Protein AF-A0A1E7RI15-F1 (afdb_monomer)

Mean predicted aligned error: 11.95 Å

Radius of gyration: 24.62 Å; Cα contacts (8 Å, |Δi|>4): 343; chains: 1; bounding box: 43×42×89 Å

pLDDT: mean 76.49, std 14.19, range [41.34, 95.5]

Solvent-accessible surface area (backbone atoms only — not comparable to full-atom values): 9520 Å² total; per-residue (Å²): 118,75,71,57,60,52,53,54,50,50,50,51,51,50,50,52,52,50,52,52,51,48,47,57,73,49,43,47,79,47,58,42,67,45,40,41,74,18,78,30,51,32,79,92,37,48,34,41,37,36,49,43,57,46,88,79,59,88,58,89,79,38,62,55,70,42,28,31,42,38,40,36,39,49,34,63,86,64,51,71,46,81,39,78,32,28,41,31,36,72,82,82,61,51,72,45,80,40,64,93,45,61,40,80,75,50,77,50,77,49,102,72,31,36,34,44,30,37,36,32,61,81,36,86,64,80,97,60,42,35,34,44,34,32,29,40,32,36,34,79,96,50,77,78,47,80,24,60,36,63,29,63,33,44,63,39,85,45,74,48,80,43,44,66,71,58,53,63,65,69,74,108

Nearest PDB structures (foldseek):
  6yjp-assembly1_C  TM=5.158E-01  e=3.743E-02  Homo sapiens
  3pv7-assembly1_A  TM=4.082E-01  e=2.225E-02  Homo sapiens
  3pv6-assembly1_A  TM=4.015E-01  e=1.904E-02  Homo sapiens
  6yjp-assembly3_E  TM=3.845E-01  e=5.388E-02  Homo sapiens
  6yjp-assembly2_D-2  TM=3.191E-01  e=4.855E-02  Homo sapiens

Foldseek 3Di:
DVVVVVVVVVVVVVVVVVVVVVCCQQWDKAKEKFWDWWWKDFVPKIKTKTWAADPPPPPPRYRADFIKIKMKIKDQDWDKDWAQKWKAFPVPRDIDTQVVFKDFDDWDDDPRIIITMIMGDGHRDDRGWMKIKTWIFTDPPDDTDTTIMITTTHIDIDIDIDGVVVVVVVVD

Structure (mmCIF, N/CA/C/O backbone):
data_AF-A0A1E7RI15-F1
#
_entry.id   AF-A0A1E7RI15-F1
#
loop_
_atom_site.group_PDB
_atom_site.id
_atom_site.type_symbol
_atom_site.label_atom_id
_atom_site.label_alt_id
_atom_site.label_comp_id
_atom_site.label_asym_id
_atom_site.label_entity_id
_atom_site.label_seq_id
_atom_site.pdbx_PDB_ins_code
_atom_site.Cartn_x
_atom_site.Cartn_y
_atom_site.Cartn_z
_atom_site.occupancy
_atom_site.B_iso_or_equiv
_atom_site.auth_seq_id
_atom_site.auth_comp_id
_atom_site.auth_asym_id
_atom_site.auth_atom_id
_atom_site.pdbx_PDB_model_num
ATOM 1 N N . MET A 1 1 ? 22.727 -0.305 -64.474 1.00 53.31 1 MET A N 1
ATOM 2 C CA . MET A 1 1 ? 21.544 -0.080 -63.608 1.00 53.31 1 MET A CA 1
ATOM 3 C C . MET A 1 1 ? 21.632 -0.711 -62.207 1.00 53.31 1 MET A C 1
ATOM 5 O O . MET A 1 1 ? 21.208 -0.058 -61.270 1.00 53.31 1 MET A O 1
ATOM 9 N N . ARG A 1 2 ? 22.240 -1.894 -61.975 1.00 55.75 2 ARG A N 1
ATOM 10 C CA . ARG A 1 2 ? 22.325 -2.510 -60.616 1.00 55.75 2 ARG A CA 1
ATOM 11 C C . ARG A 1 2 ? 23.086 -1.713 -59.532 1.00 55.75 2 ARG A C 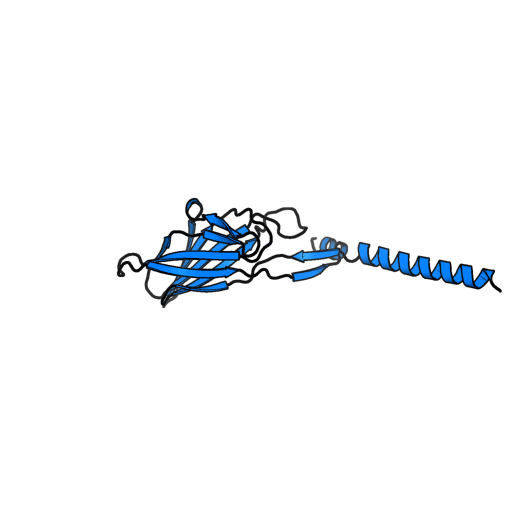1
ATOM 13 O O . ARG A 1 2 ? 22.784 -1.865 -58.355 1.00 55.75 2 ARG A O 1
ATOM 20 N N . LYS A 1 3 ? 24.073 -0.883 -59.900 1.00 56.84 3 LYS A N 1
ATOM 21 C CA . LYS A 1 3 ? 24.888 -0.115 -58.932 1.00 56.84 3 LYS A CA 1
ATOM 22 C C . LYS A 1 3 ? 24.148 1.076 -58.308 1.00 56.84 3 LYS A C 1
ATOM 24 O O . LYS A 1 3 ? 24.495 1.466 -57.199 1.00 56.84 3 LYS A O 1
ATOM 29 N N . GLU A 1 4 ? 23.148 1.636 -58.987 1.00 58.97 4 GLU A N 1
ATOM 30 C CA . GLU A 1 4 ? 22.414 2.809 -58.489 1.00 58.97 4 GLU A CA 1
ATOM 31 C C . GLU A 1 4 ? 21.342 2.418 -57.470 1.00 58.97 4 GLU A C 1
ATOM 33 O O . GLU A 1 4 ? 21.291 3.032 -56.409 1.00 58.97 4 GLU A O 1
ATOM 38 N N . SER A 1 5 ? 20.606 1.319 -57.700 1.00 62.28 5 SER A N 1
ATOM 39 C CA . SER A 1 5 ? 19.671 0.766 -56.702 1.00 62.28 5 SER A CA 1
ATOM 40 C C . SER A 1 5 ? 20.349 0.356 -55.394 1.00 62.28 5 SER A C 1
ATOM 42 O O . SER A 1 5 ? 19.738 0.435 -54.335 1.00 62.28 5 SER A O 1
ATOM 44 N N . CYS A 1 6 ? 21.609 -0.088 -55.444 1.00 68.31 6 CYS A N 1
ATOM 45 C CA . CYS A 1 6 ? 22.338 -0.479 -54.238 1.00 68.31 6 CYS A CA 1
ATOM 46 C C . CYS A 1 6 ? 22.725 0.745 -53.389 1.00 68.31 6 CYS A C 1
ATOM 48 O O . CYS A 1 6 ? 22.605 0.723 -52.168 1.00 68.31 6 CYS A O 1
ATOM 50 N N . LYS A 1 7 ? 23.123 1.850 -54.037 1.00 74.31 7 LYS A N 1
ATOM 51 C CA . LYS A 1 7 ? 23.455 3.108 -53.352 1.00 74.31 7 LYS A CA 1
ATOM 52 C C . LYS A 1 7 ? 22.224 3.771 -52.734 1.00 74.31 7 LYS A C 1
ATOM 54 O O . LYS A 1 7 ? 22.308 4.248 -51.607 1.00 74.31 7 LYS A O 1
ATOM 59 N N . THR A 1 8 ? 21.091 3.778 -53.436 1.00 76.50 8 THR A N 1
ATOM 60 C CA . THR A 1 8 ? 19.838 4.337 -52.904 1.00 76.50 8 THR A CA 1
ATOM 61 C C . THR A 1 8 ? 19.280 3.501 -51.754 1.00 76.50 8 THR A C 1
ATOM 63 O O . THR A 1 8 ? 18.844 4.071 -50.758 1.00 76.50 8 THR A O 1
ATOM 66 N N . ALA A 1 9 ? 19.370 2.170 -51.830 1.00 78.62 9 ALA A N 1
ATOM 67 C CA . ALA A 1 9 ? 18.993 1.292 -50.723 1.00 78.62 9 ALA A CA 1
ATOM 68 C C . ALA A 1 9 ? 19.873 1.516 -49.481 1.00 78.62 9 ALA A C 1
ATOM 70 O O . ALA A 1 9 ? 19.360 1.596 -48.369 1.00 78.62 9 ALA A O 1
ATOM 71 N N . LEU A 1 10 ? 21.187 1.679 -49.663 1.00 84.81 10 LEU A N 1
ATOM 72 C CA . LEU A 1 10 ? 22.116 1.920 -48.556 1.00 84.81 10 LEU A CA 1
ATOM 73 C C . LEU A 1 10 ? 21.873 3.278 -47.877 1.00 84.81 10 LEU A C 1
ATOM 75 O O . LEU A 1 10 ? 21.884 3.360 -46.652 1.00 84.81 10 LEU A O 1
ATOM 79 N N . LEU A 1 11 ? 21.589 4.323 -48.660 1.00 84.44 11 LEU A N 1
ATOM 80 C CA . LEU A 1 11 ? 21.197 5.641 -48.145 1.00 84.44 11 LEU A CA 1
ATOM 81 C C . LEU A 1 11 ? 19.877 5.593 -47.365 1.00 84.44 11 LEU A C 1
ATOM 83 O O . LEU A 1 11 ? 19.776 6.232 -46.323 1.00 84.44 11 LEU A O 1
ATOM 87 N N . ALA A 1 12 ? 18.893 4.821 -47.833 1.00 84.25 12 ALA A N 1
ATOM 88 C CA . ALA A 1 12 ? 17.619 4.654 -47.137 1.00 84.25 12 ALA A CA 1
ATOM 89 C C . ALA A 1 12 ? 17.775 3.902 -45.804 1.00 84.25 12 ALA A C 1
ATOM 91 O O . ALA A 1 12 ? 17.177 4.278 -44.802 1.00 84.25 12 ALA A O 1
ATOM 92 N N . VAL A 1 13 ? 18.614 2.864 -45.755 1.00 89.25 13 VAL A N 1
ATOM 93 C CA . VAL A 1 13 ? 18.905 2.160 -44.495 1.00 89.25 13 VAL A CA 1
ATOM 94 C C . VAL A 1 13 ? 19.653 3.076 -43.527 1.00 89.25 13 VAL A C 1
ATOM 96 O O . VAL A 1 13 ? 19.308 3.131 -42.348 1.00 89.25 13 VAL A O 1
ATOM 99 N N . ALA A 1 14 ? 20.639 3.831 -44.017 1.00 87.44 14 ALA A N 1
ATOM 100 C CA . ALA A 1 14 ? 21.389 4.777 -43.198 1.00 87.44 14 ALA A CA 1
ATOM 101 C C . ALA A 1 14 ? 20.500 5.900 -42.643 1.00 87.44 14 ALA A C 1
ATOM 103 O O . ALA A 1 14 ? 20.656 6.273 -41.483 1.00 87.44 14 ALA A O 1
ATOM 104 N N . SER A 1 15 ? 19.545 6.413 -43.427 1.00 87.38 15 SER A N 1
ATOM 105 C CA . SER A 1 15 ? 18.621 7.453 -42.964 1.00 87.38 15 SER A CA 1
ATOM 106 C C . SER A 1 15 ? 17.634 6.928 -41.923 1.00 87.38 15 SER A C 1
ATOM 108 O O . SER A 1 15 ? 17.412 7.596 -40.917 1.00 87.38 15 SER A O 1
ATOM 110 N N . VAL A 1 16 ? 17.100 5.716 -42.106 1.00 87.19 16 VAL A N 1
ATOM 111 C CA . VAL A 1 16 ? 16.240 5.063 -41.108 1.00 87.19 16 VAL A CA 1
ATOM 112 C C . VAL A 1 16 ? 17.017 4.801 -39.820 1.00 87.19 16 VAL A C 1
ATOM 114 O O . VAL A 1 16 ? 16.525 5.123 -38.743 1.00 87.19 16 VAL A O 1
ATOM 117 N N . ALA A 1 17 ? 18.246 4.287 -39.914 1.00 87.19 17 ALA A N 1
ATOM 118 C CA . ALA A 1 17 ? 19.100 4.065 -38.750 1.00 87.19 17 ALA A CA 1
ATOM 119 C C . ALA A 1 17 ? 19.423 5.379 -38.021 1.00 87.19 17 ALA A C 1
ATOM 121 O O . ALA A 1 17 ? 19.315 5.442 -36.801 1.00 87.19 17 ALA A O 1
ATOM 122 N N . ALA A 1 18 ? 19.758 6.444 -38.754 1.00 86.88 18 ALA A N 1
ATOM 123 C CA . ALA A 1 18 ? 20.017 7.758 -38.173 1.00 86.88 18 ALA A CA 1
ATOM 124 C C . ALA A 1 18 ? 18.773 8.339 -37.483 1.00 86.88 18 ALA A C 1
ATOM 126 O O . ALA A 1 18 ? 18.882 8.842 -36.368 1.00 86.88 18 ALA A O 1
ATOM 127 N N . ALA A 1 19 ? 17.594 8.227 -38.102 1.00 83.62 19 ALA A N 1
ATOM 128 C CA . ALA A 1 19 ? 16.335 8.673 -37.512 1.00 83.62 19 ALA A CA 1
ATOM 129 C C . ALA A 1 19 ? 15.979 7.883 -36.244 1.00 83.62 19 ALA A C 1
ATOM 131 O O . ALA A 1 19 ? 15.524 8.471 -35.267 1.00 83.62 19 ALA A O 1
ATOM 132 N N . LEU A 1 20 ? 16.229 6.571 -36.233 1.00 81.88 20 LEU A N 1
ATOM 133 C CA . LEU A 1 20 ? 15.973 5.712 -35.078 1.00 81.88 20 LEU A CA 1
ATOM 134 C C . LEU A 1 20 ? 16.914 6.040 -33.913 1.00 81.88 20 LEU A C 1
ATOM 136 O O . LEU A 1 20 ? 16.468 6.175 -32.778 1.00 81.88 20 LEU A O 1
ATOM 140 N N . THR A 1 21 ? 18.202 6.240 -34.197 1.00 79.62 21 THR A N 1
ATOM 141 C CA . THR A 1 21 ? 19.184 6.676 -33.196 1.00 79.62 21 THR A CA 1
ATOM 142 C C . THR A 1 21 ? 18.834 8.058 -32.654 1.00 79.62 21 THR A C 1
ATOM 144 O O . THR A 1 21 ? 18.863 8.260 -31.447 1.00 79.62 21 THR A O 1
ATOM 147 N N . LEU A 1 22 ? 18.448 9.001 -33.521 1.00 77.19 22 LEU A N 1
ATOM 148 C CA . LEU A 1 22 ? 18.010 10.330 -33.101 1.00 77.19 22 LEU A CA 1
ATOM 149 C C . LEU A 1 22 ? 16.761 10.247 -32.213 1.00 77.19 22 LEU A C 1
ATOM 151 O O . LEU A 1 22 ? 16.698 10.923 -31.195 1.00 77.19 22 LEU A O 1
ATOM 155 N N . PHE A 1 23 ? 15.797 9.391 -32.557 1.00 74.06 23 PHE A N 1
ATOM 156 C CA . PHE A 1 23 ? 14.610 9.157 -31.739 1.00 74.06 23 PHE A CA 1
ATOM 157 C C . PHE A 1 23 ? 14.981 8.639 -30.343 1.00 74.06 23 PHE A C 1
ATOM 159 O O . PHE A 1 23 ? 14.507 9.195 -29.362 1.00 74.06 23 PHE A O 1
ATOM 166 N N . ILE A 1 24 ? 15.881 7.654 -30.245 1.00 71.31 24 ILE A N 1
ATOM 167 C CA . ILE A 1 24 ? 16.372 7.119 -28.960 1.00 71.31 24 ILE A CA 1
ATOM 168 C C . ILE A 1 24 ? 17.134 8.185 -28.151 1.00 71.31 24 ILE A C 1
ATOM 170 O O . ILE A 1 24 ? 17.062 8.194 -26.929 1.00 71.31 24 ILE A O 1
ATOM 174 N N . LEU A 1 25 ? 17.871 9.082 -28.816 1.00 66.56 25 LEU A N 1
ATOM 175 C CA . LEU A 1 25 ? 18.621 10.152 -28.147 1.00 66.56 25 LEU A CA 1
ATOM 176 C C . LEU A 1 25 ? 17.735 11.325 -27.698 1.00 66.56 25 LEU A C 1
ATOM 178 O O . LEU A 1 25 ? 18.057 11.986 -26.715 1.00 66.56 25 LEU A O 1
ATOM 182 N N . ILE A 1 26 ? 16.653 11.618 -28.427 1.00 63.81 26 ILE A N 1
ATOM 183 C CA . ILE A 1 26 ? 15.725 12.718 -28.116 1.00 63.81 26 ILE A CA 1
ATOM 184 C C . ILE A 1 26 ? 14.693 12.293 -27.074 1.00 63.81 26 ILE A C 1
ATOM 186 O O . ILE A 1 26 ? 14.319 13.102 -26.225 1.00 63.81 26 ILE A O 1
ATOM 190 N N . PHE A 1 27 ? 14.216 11.055 -27.164 1.00 61.50 27 PHE A N 1
ATOM 191 C CA . PHE A 1 27 ? 13.156 10.525 -26.327 1.00 61.50 27 PHE A CA 1
ATOM 192 C C . PHE A 1 27 ? 13.718 9.449 -25.411 1.00 61.50 27 PHE A C 1
ATOM 194 O O . PHE A 1 27 ? 14.048 8.354 -25.866 1.00 61.50 27 PHE A O 1
ATOM 201 N N . ASP A 1 28 ? 13.761 9.744 -24.115 1.00 62.19 28 ASP A N 1
ATOM 202 C CA . ASP A 1 28 ? 13.977 8.711 -23.108 1.00 62.19 28 ASP A CA 1
ATOM 203 C C . ASP A 1 28 ? 12.612 8.258 -22.575 1.00 62.19 28 ASP A C 1
ATOM 205 O O . ASP A 1 28 ? 11.678 9.056 -22.406 1.00 62.19 28 ASP A O 1
ATOM 209 N N . ARG A 1 29 ? 12.461 6.950 -22.371 1.00 57.22 29 ARG A N 1
ATOM 210 C CA . ARG A 1 29 ? 11.215 6.378 -21.861 1.00 57.22 29 ARG A CA 1
ATOM 211 C C . ARG A 1 29 ? 11.335 6.262 -20.353 1.00 57.22 29 ARG A C 1
ATOM 213 O O . ARG A 1 29 ? 11.944 5.320 -19.850 1.00 57.22 29 ARG A O 1
ATOM 220 N N . TYR A 1 30 ? 10.680 7.168 -19.643 1.00 54.53 30 TYR A N 1
ATOM 221 C CA . TYR A 1 30 ? 10.556 7.077 -18.198 1.00 54.53 30 TYR A CA 1
ATOM 222 C C . TYR A 1 30 ? 9.422 6.109 -17.863 1.00 54.53 30 TYR A C 1
ATOM 224 O O . TYR A 1 30 ? 8.337 6.149 -18.452 1.00 54.53 30 TYR A O 1
ATOM 232 N N . VAL A 1 31 ? 9.693 5.180 -16.950 1.00 53.81 31 VAL A N 1
ATOM 233 C CA . VAL A 1 31 ? 8.677 4.284 -16.402 1.00 53.81 31 VAL A CA 1
ATOM 234 C C . VAL A 1 31 ? 8.601 4.548 -14.914 1.00 53.81 31 VAL A C 1
ATOM 236 O O . VAL A 1 31 ? 9.529 4.217 -14.179 1.00 53.81 31 VAL A O 1
ATOM 239 N N . ASP A 1 32 ? 7.479 5.120 -14.501 1.00 57.06 32 ASP A N 1
ATOM 240 C CA . ASP A 1 32 ? 7.168 5.337 -13.103 1.00 57.06 32 ASP A CA 1
ATOM 241 C C . ASP A 1 32 ? 6.323 4.184 -12.577 1.00 57.06 32 ASP A C 1
ATOM 243 O O . ASP A 1 32 ? 5.372 3.693 -13.205 1.00 57.06 32 ASP A O 1
ATOM 247 N N . TYR A 1 33 ? 6.700 3.756 -11.384 1.00 58.75 33 TYR A N 1
ATOM 248 C CA . TYR A 1 33 ? 6.052 2.690 -10.653 1.00 58.75 33 TYR A CA 1
ATOM 249 C C . TYR A 1 33 ? 5.584 3.250 -9.313 1.00 58.75 33 TYR A C 1
ATOM 251 O O . TYR A 1 33 ? 6.256 3.118 -8.289 1.00 58.75 33 TYR A O 1
ATOM 259 N N . ASP A 1 34 ? 4.411 3.868 -9.340 1.00 65.56 34 ASP A N 1
ATOM 260 C CA . ASP A 1 34 ? 3.655 4.167 -8.129 1.00 65.56 34 ASP A CA 1
ATOM 261 C C . ASP A 1 34 ? 2.559 3.116 -7.934 1.00 65.56 34 ASP A C 1
ATOM 263 O O . ASP A 1 34 ? 2.179 2.382 -8.854 1.00 65.56 34 ASP A O 1
ATOM 267 N N . TYR A 1 35 ? 2.044 3.021 -6.716 1.00 74.25 35 TYR A N 1
ATOM 268 C CA . TYR A 1 35 ? 0.891 2.184 -6.416 1.00 74.25 35 TYR A CA 1
ATOM 269 C C . TYR A 1 35 ? -0.366 3.031 -6.427 1.00 74.25 35 TYR A C 1
ATOM 271 O O . TYR A 1 35 ? -0.353 4.197 -6.041 1.00 74.25 35 TYR A O 1
ATOM 279 N N . ARG A 1 36 ? -1.471 2.442 -6.881 1.00 74.94 36 ARG A N 1
ATOM 280 C CA . ARG A 1 36 ? -2.772 3.082 -6.703 1.00 74.94 36 ARG A CA 1
ATOM 281 C C . ARG A 1 36 ? -3.137 3.058 -5.230 1.00 74.94 36 ARG A C 1
ATOM 283 O O . ARG A 1 36 ? -2.963 2.030 -4.572 1.00 74.94 36 ARG A O 1
ATOM 290 N N . ASP A 1 37 ? -3.711 4.158 -4.767 1.00 83.94 37 ASP A N 1
ATOM 291 C CA . ASP A 1 37 ? -4.391 4.180 -3.484 1.00 83.94 37 ASP A CA 1
ATOM 292 C C . ASP A 1 37 ? -5.477 3.104 -3.478 1.00 83.94 37 ASP 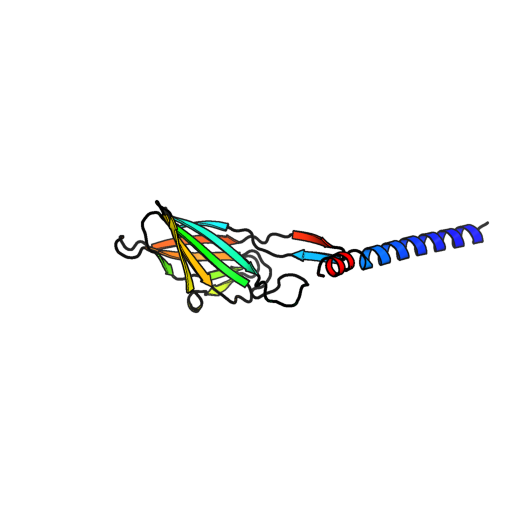A C 1
ATOM 294 O O . ASP A 1 37 ? -6.269 2.977 -4.418 1.00 83.94 37 ASP A O 1
ATOM 298 N N . ALA A 1 38 ? -5.480 2.309 -2.419 1.00 90.31 38 ALA A N 1
ATOM 299 C CA . ALA A 1 38 ? -6.406 1.218 -2.223 1.00 90.31 38 ALA A CA 1
ATOM 300 C C . ALA A 1 38 ? -7.392 1.590 -1.122 1.00 90.31 38 ALA A C 1
ATOM 302 O O . ALA A 1 38 ? -6.994 1.849 0.013 1.00 90.31 38 ALA A O 1
ATOM 303 N N . GLU A 1 39 ? -8.680 1.577 -1.449 1.00 92.88 39 GLU A N 1
ATOM 304 C CA . GLU A 1 39 ? -9.744 1.679 -0.456 1.00 92.88 39 GLU A CA 1
ATOM 305 C C . GLU A 1 39 ? -10.18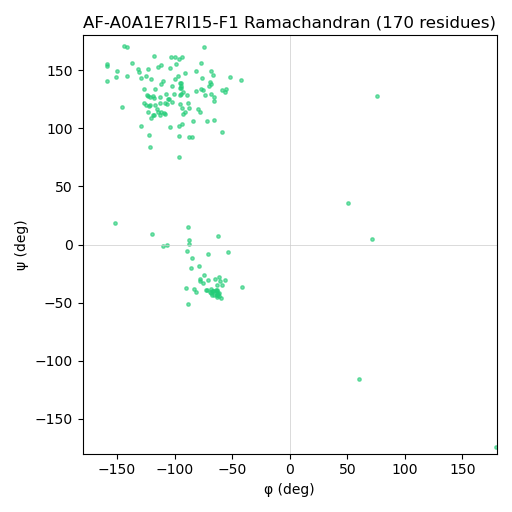7 0.281 -0.020 1.00 92.88 39 GLU A C 1
ATOM 307 O O . GLU A 1 39 ? -10.434 -0.611 -0.835 1.00 92.88 39 GLU A O 1
ATOM 312 N N . CYS A 1 40 ? -10.268 0.080 1.289 1.00 93.25 40 CYS A N 1
ATOM 313 C CA . CYS A 1 40 ? -10.588 -1.191 1.929 1.00 93.25 40 CYS A CA 1
ATOM 314 C C . CYS A 1 40 ? -11.440 -0.943 3.182 1.00 93.25 40 CYS A C 1
ATOM 316 O O . CYS A 1 40 ? -11.652 0.195 3.604 1.00 93.25 40 CYS A O 1
ATOM 318 N N . LYS A 1 41 ? -11.976 -2.015 3.771 1.00 91.50 41 LYS A N 1
ATOM 319 C CA . LYS A 1 41 ? -12.833 -1.937 4.961 1.00 91.50 41 LYS A CA 1
ATOM 320 C C . LYS A 1 41 ? -12.300 -2.812 6.087 1.00 91.50 41 LYS A C 1
ATOM 322 O O . LYS A 1 41 ? -11.807 -3.908 5.832 1.00 91.50 41 LYS A O 1
ATOM 327 N N . ALA A 1 42 ? -12.472 -2.330 7.314 1.00 90.50 42 ALA A N 1
ATOM 328 C CA . ALA A 1 42 ? -12.310 -3.079 8.557 1.00 90.50 42 ALA A CA 1
ATOM 329 C C . ALA A 1 42 ? -13.635 -3.010 9.326 1.00 90.50 42 ALA A C 1
ATOM 331 O O . ALA A 1 42 ? -13.926 -2.027 10.011 1.00 90.50 42 ALA A O 1
ATOM 332 N N . GLY A 1 43 ? -14.495 -4.015 9.154 1.00 86.56 43 GLY A N 1
ATOM 333 C CA . GLY A 1 43 ? -15.865 -3.956 9.672 1.00 86.56 43 GLY A CA 1
ATOM 334 C C . GLY A 1 43 ? -16.644 -2.775 9.075 1.00 86.56 43 GLY A C 1
ATOM 335 O O . GLY A 1 43 ? -16.874 -2.730 7.867 1.00 86.56 43 GLY A O 1
ATOM 336 N N . ALA A 1 44 ? -17.041 -1.818 9.920 1.00 83.44 44 ALA A N 1
ATOM 337 C CA . ALA A 1 44 ? -17.761 -0.604 9.516 1.00 83.44 44 ALA A CA 1
ATOM 338 C C . ALA A 1 44 ? -16.844 0.582 9.149 1.00 83.44 44 ALA A C 1
ATOM 340 O O . ALA A 1 44 ? -17.335 1.619 8.708 1.00 83.44 44 ALA A O 1
ATOM 341 N N . VAL A 1 45 ? -15.528 0.448 9.334 1.00 87.81 45 VAL A N 1
ATOM 342 C CA . VAL A 1 45 ? -14.554 1.529 9.130 1.00 87.81 45 VAL A CA 1
ATOM 343 C C . VAL A 1 45 ? -13.978 1.458 7.722 1.00 87.81 45 VAL A C 1
ATOM 345 O O . VAL A 1 45 ? -13.660 0.372 7.228 1.00 87.81 45 VAL A O 1
ATOM 348 N N . THR A 1 46 ? -13.824 2.619 7.085 1.00 90.19 46 THR A N 1
ATOM 349 C CA . THR A 1 46 ? -13.170 2.732 5.777 1.00 90.19 46 THR A CA 1
ATOM 350 C C . THR A 1 46 ? -11.702 3.095 5.964 1.00 90.19 46 THR A C 1
ATOM 352 O O . THR A 1 46 ? -11.351 3.968 6.759 1.00 90.19 46 THR A O 1
ATOM 355 N N . LEU A 1 47 ? -10.850 2.395 5.226 1.00 92.00 47 LEU A N 1
ATOM 356 C CA . LEU A 1 47 ? -9.402 2.507 5.249 1.00 92.00 47 LEU A CA 1
ATOM 357 C C . LEU A 1 47 ? -8.911 2.898 3.857 1.00 92.00 47 LEU A C 1
ATOM 359 O O . LEU A 1 47 ? -9.413 2.381 2.856 1.00 92.00 47 LEU A O 1
ATOM 363 N N . ARG A 1 48 ? -7.890 3.751 3.795 1.00 93.12 48 ARG A N 1
ATOM 364 C CA . ARG A 1 48 ? -7.165 4.064 2.561 1.00 93.12 48 ARG A CA 1
ATOM 365 C C . ARG A 1 48 ? -5.693 3.743 2.749 1.00 93.12 48 ARG A C 1
ATOM 367 O O . ARG A 1 48 ? -5.050 4.314 3.624 1.00 93.12 48 ARG A O 1
ATOM 374 N N . ALA A 1 49 ? -5.169 2.834 1.940 1.00 92.12 49 ALA A N 1
ATOM 375 C CA . ALA A 1 49 ? -3.772 2.424 1.958 1.00 92.12 49 ALA A CA 1
ATOM 376 C C . ALA A 1 49 ? -3.049 2.918 0.700 1.00 92.12 49 ALA A C 1
ATOM 378 O O . ALA A 1 49 ? -3.598 2.841 -0.396 1.00 92.12 49 ALA A O 1
ATOM 379 N N . ALA A 1 50 ? -1.806 3.366 0.842 1.00 89.25 50 ALA A N 1
ATOM 380 C CA . ALA A 1 50 ? -0.956 3.786 -0.266 1.00 89.25 50 ALA A CA 1
ATOM 381 C C . ALA A 1 50 ? 0.494 3.338 -0.045 1.00 89.25 50 ALA A C 1
ATOM 383 O O . ALA A 1 50 ? 0.988 3.338 1.084 1.00 89.25 50 ALA A O 1
ATOM 384 N N . LEU A 1 51 ? 1.189 2.988 -1.130 1.00 86.75 51 LEU A N 1
ATOM 385 C CA . LEU A 1 51 ? 2.646 2.840 -1.156 1.00 86.75 51 LEU A CA 1
ATOM 386 C C . LEU A 1 51 ? 3.215 3.996 -1.968 1.00 86.75 51 LEU A C 1
ATOM 388 O O . LEU A 1 51 ? 2.984 4.085 -3.171 1.00 86.75 51 LEU A O 1
ATOM 392 N N . VAL A 1 52 ? 3.947 4.877 -1.294 1.00 80.06 52 VAL A N 1
ATOM 393 C CA . VAL A 1 52 ? 4.479 6.109 -1.879 1.00 80.06 52 VAL A CA 1
ATOM 394 C C . VAL A 1 52 ? 5.998 5.997 -1.947 1.00 80.06 52 VAL A C 1
ATOM 396 O O . VAL A 1 52 ? 6.624 5.698 -0.931 1.00 80.06 52 VAL A O 1
ATOM 399 N N . GLY A 1 53 ? 6.600 6.215 -3.117 1.00 73.75 53 GLY A N 1
ATOM 400 C CA . GLY A 1 53 ? 8.063 6.272 -3.239 1.00 73.75 53 GLY A CA 1
ATOM 401 C C . GLY A 1 53 ? 8.651 7.488 -2.511 1.00 73.75 53 GLY A C 1
ATOM 402 O O . GLY A 1 53 ? 8.018 8.548 -2.469 1.00 73.75 53 GLY A O 1
ATOM 403 N N . ASP A 1 54 ? 9.845 7.375 -1.934 1.00 61.66 54 ASP A N 1
ATOM 404 C CA . ASP A 1 54 ? 10.532 8.524 -1.332 1.00 61.66 54 ASP A CA 1
ATOM 405 C C . ASP A 1 54 ? 10.925 9.553 -2.419 1.00 61.66 54 ASP A C 1
ATOM 407 O O . ASP A 1 54 ? 11.573 9.183 -3.398 1.00 61.66 54 ASP A O 1
ATOM 411 N N . PRO A 1 55 ? 10.509 10.833 -2.326 1.00 52.06 55 PRO A N 1
ATOM 412 C CA . PRO A 1 55 ? 10.950 11.873 -3.255 1.00 52.06 55 PRO A CA 1
ATOM 413 C C . PRO A 1 55 ? 12.424 12.294 -3.083 1.00 52.06 55 PRO A C 1
ATOM 415 O O . PRO A 1 55 ? 12.902 13.058 -3.915 1.00 52.06 55 PRO A O 1
ATOM 418 N N . GLN A 1 56 ? 13.137 11.846 -2.038 1.00 46.19 56 GLN A N 1
ATOM 419 C CA . GLN A 1 56 ? 14.538 12.222 -1.778 1.00 46.19 56 GLN A CA 1
ATOM 420 C C . GLN A 1 56 ? 15.596 11.345 -2.467 1.00 46.19 56 GLN A C 1
ATOM 422 O O . GLN A 1 56 ? 16.787 11.594 -2.282 1.00 46.19 56 GLN A O 1
ATOM 427 N 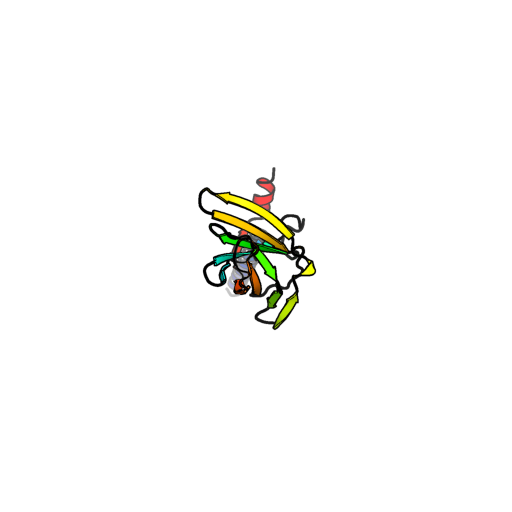N . SER A 1 57 ? 15.229 10.328 -3.254 1.00 45.47 57 SER A N 1
ATOM 428 C CA . SER A 1 57 ? 16.239 9.620 -4.045 1.00 45.47 57 SER A CA 1
ATOM 429 C C . SER A 1 57 ? 16.708 10.530 -5.189 1.00 45.47 57 SER A C 1
ATOM 431 O O . SER A 1 57 ? 15.983 10.702 -6.166 1.00 45.47 57 SER A O 1
ATOM 433 N N . ASP A 1 58 ? 17.920 11.081 -5.077 1.00 42.25 58 ASP A N 1
ATOM 434 C CA . ASP A 1 58 ? 18.607 11.915 -6.090 1.00 42.25 58 ASP A CA 1
ATOM 435 C C . ASP A 1 58 ? 18.715 11.265 -7.490 1.00 42.25 58 ASP A C 1
ATOM 437 O O . ASP A 1 58 ? 19.153 11.896 -8.453 1.00 42.25 58 ASP A O 1
ATOM 441 N N . ASP A 1 59 ? 18.316 10.002 -7.637 1.00 44.28 59 ASP A N 1
ATOM 442 C CA . ASP A 1 59 ? 18.275 9.316 -8.918 1.00 44.28 59 ASP A CA 1
ATOM 443 C C . ASP A 1 59 ? 16.926 9.576 -9.613 1.00 44.28 59 ASP A C 1
ATOM 445 O O . ASP A 1 59 ? 15.935 8.870 -9.428 1.00 44.28 59 ASP A O 1
ATOM 449 N N . HIS A 1 60 ? 16.880 10.616 -10.451 1.00 41.34 60 HIS A N 1
ATOM 450 C CA . HIS A 1 60 ? 15.728 10.976 -11.294 1.00 41.34 60 HIS A CA 1
ATOM 451 C C . HIS A 1 60 ? 15.346 9.906 -12.344 1.00 41.34 60 HIS A C 1
ATOM 453 O O . HIS A 1 60 ? 14.477 10.138 -13.188 1.00 41.34 60 HIS A O 1
ATOM 459 N N . LYS A 1 61 ? 15.963 8.720 -12.313 1.00 43.50 61 LYS A N 1
ATOM 460 C CA . LYS A 1 61 ? 15.586 7.559 -13.123 1.00 43.50 61 LYS A CA 1
ATOM 461 C C . LYS A 1 61 ? 14.673 6.620 -12.338 1.00 43.50 61 LYS A C 1
ATOM 463 O O . LYS A 1 61 ? 15.070 5.529 -11.947 1.00 43.50 61 LYS A O 1
ATOM 468 N N . GLY A 1 62 ? 13.416 7.042 -12.204 1.00 46.97 62 GLY A N 1
ATOM 469 C CA . GLY A 1 62 ? 12.328 6.246 -11.642 1.00 46.97 62 GLY A CA 1
ATOM 470 C C . GLY A 1 62 ? 12.423 6.149 -10.124 1.00 46.97 62 GLY A C 1
ATOM 471 O O . GLY A 1 62 ? 13.453 5.772 -9.577 1.00 46.97 62 GLY A O 1
ATOM 472 N N . ARG A 1 63 ? 11.336 6.475 -9.421 1.00 49.31 63 ARG A N 1
ATOM 473 C CA . ARG A 1 63 ? 11.249 6.277 -7.966 1.00 49.31 63 ARG A CA 1
ATOM 474 C C . ARG A 1 63 ? 11.449 4.790 -7.671 1.00 49.31 63 ARG A C 1
ATOM 476 O O . ARG A 1 63 ? 10.526 3.987 -7.822 1.00 49.31 63 ARG A O 1
ATOM 483 N N . THR A 1 64 ? 12.674 4.420 -7.329 1.00 55.47 64 THR A N 1
ATOM 484 C CA . THR A 1 64 ? 13.049 3.108 -6.812 1.00 55.47 64 THR A CA 1
ATOM 485 C C . THR A 1 64 ? 13.026 3.170 -5.292 1.00 55.47 64 THR A C 1
ATOM 487 O O . THR A 1 64 ? 12.954 4.249 -4.709 1.00 55.47 64 THR A O 1
ATOM 490 N N . SER A 1 65 ? 12.963 2.007 -4.639 1.00 56.03 65 SER A N 1
ATOM 491 C CA . SER A 1 65 ? 12.966 1.907 -3.176 1.00 56.03 65 SER A CA 1
ATOM 492 C C . SER A 1 65 ? 13.988 2.871 -2.545 1.00 56.03 65 SER A C 1
ATOM 494 O O . SER A 1 65 ? 15.100 2.961 -3.069 1.00 56.03 65 SER A O 1
ATOM 496 N N . PRO A 1 66 ? 13.679 3.506 -1.403 1.00 69.88 66 PRO A N 1
ATOM 497 C CA . PRO A 1 66 ? 12.681 3.064 -0.431 1.00 69.88 66 PRO A CA 1
ATOM 498 C C . PRO A 1 66 ? 11.261 3.615 -0.641 1.00 69.88 66 PRO A C 1
ATOM 500 O O . PRO A 1 66 ? 11.043 4.747 -1.064 1.00 69.88 66 PRO A O 1
ATOM 503 N N . TYR A 1 67 ? 10.273 2.793 -0.284 1.00 78.06 67 TYR A N 1
ATOM 504 C CA . TYR A 1 67 ? 8.864 3.170 -0.187 1.00 78.06 67 TYR A CA 1
ATOM 505 C C . TYR A 1 67 ? 8.479 3.527 1.250 1.00 78.06 67 TYR A C 1
ATOM 507 O O . TYR A 1 67 ? 9.098 3.077 2.215 1.00 78.06 67 TYR A O 1
ATOM 515 N N . ARG A 1 68 ? 7.384 4.268 1.398 1.00 83.19 68 ARG A N 1
ATOM 516 C CA . ARG A 1 68 ? 6.625 4.381 2.646 1.00 83.19 68 ARG A CA 1
ATOM 517 C C . ARG A 1 68 ? 5.218 3.832 2.443 1.00 83.19 68 ARG A C 1
ATOM 519 O O . ARG A 1 68 ? 4.563 4.159 1.453 1.00 83.19 68 ARG A O 1
ATOM 526 N N . ALA A 1 69 ? 4.755 3.007 3.375 1.00 87.31 69 ALA A N 1
ATOM 527 C CA . ALA A 1 69 ? 3.358 2.597 3.436 1.00 87.31 69 ALA A CA 1
ATOM 528 C C . ALA A 1 69 ? 2.589 3.603 4.291 1.00 87.31 69 ALA A C 1
ATOM 530 O O . ALA A 1 69 ? 2.998 3.900 5.413 1.00 87.31 69 ALA A O 1
ATOM 531 N N . VAL A 1 70 ? 1.487 4.120 3.760 1.00 88.69 70 VAL A N 1
ATOM 532 C CA . VAL A 1 70 ? 0.592 5.058 4.438 1.00 88.69 70 VAL A CA 1
ATOM 533 C C . VAL A 1 70 ? -0.773 4.398 4.557 1.00 88.69 70 VAL A C 1
ATOM 535 O O . VAL A 1 70 ? -1.319 3.946 3.554 1.00 88.69 70 VAL A O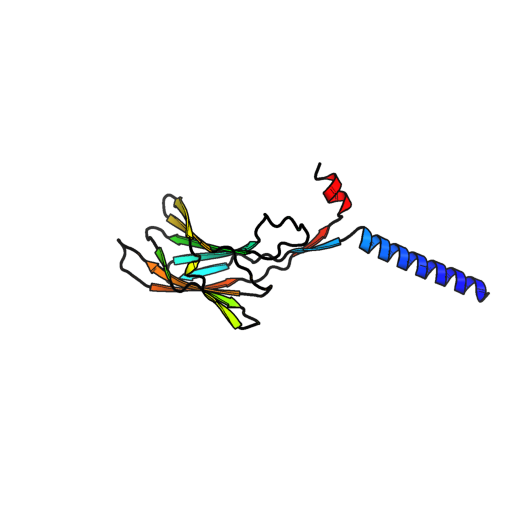 1
ATOM 538 N N . LEU A 1 71 ? -1.321 4.327 5.767 1.00 90.62 71 LEU A N 1
ATOM 539 C CA . LEU A 1 71 ? -2.673 3.846 6.031 1.00 90.62 71 LEU A CA 1
ATOM 540 C C . LEU A 1 71 ? -3.455 4.932 6.763 1.00 90.62 71 LEU A C 1
ATOM 542 O O . LEU A 1 71 ? -3.150 5.251 7.909 1.00 90.62 71 LEU A O 1
ATOM 546 N N . SER A 1 72 ? -4.473 5.475 6.112 1.00 90.62 72 SER A N 1
ATOM 547 C CA . SER A 1 72 ? -5.400 6.435 6.700 1.00 90.62 72 SER A CA 1
ATOM 548 C C . SER A 1 72 ? -6.691 5.730 7.102 1.00 90.62 72 SER A C 1
ATOM 550 O O . SER A 1 72 ? -7.294 5.002 6.311 1.00 90.62 72 SER A O 1
ATOM 552 N N . VAL A 1 73 ? -7.108 5.948 8.342 1.00 89.25 73 VAL A N 1
ATOM 553 C CA . VAL A 1 73 ? -8.314 5.383 8.949 1.00 89.25 73 VAL A CA 1
ATOM 554 C C . VAL A 1 73 ? -9.269 6.527 9.237 1.00 89.25 73 VAL A C 1
ATOM 556 O O . VAL A 1 73 ? -8.957 7.366 10.076 1.00 89.25 73 VAL A O 1
ATOM 559 N N . THR A 1 74 ? -10.419 6.567 8.567 1.00 87.38 74 THR A N 1
ATOM 560 C CA . THR A 1 74 ? -11.423 7.620 8.784 1.00 87.38 74 THR A CA 1
ATOM 561 C C . THR A 1 74 ? -12.599 7.062 9.572 1.00 87.38 74 THR A C 1
ATOM 563 O O . THR A 1 74 ? -13.206 6.065 9.175 1.00 87.38 74 THR A O 1
ATOM 566 N N . SER A 1 75 ? -12.925 7.700 10.695 1.00 81.38 75 SER A N 1
ATOM 567 C CA . SER A 1 75 ? -13.979 7.251 11.604 1.00 81.38 75 SER A CA 1
ATOM 568 C C . SER A 1 75 ? -14.624 8.417 12.351 1.00 81.38 75 SER A C 1
ATOM 570 O O . SER A 1 75 ? -13.917 9.351 12.718 1.00 81.38 75 SER A O 1
ATOM 572 N N . PRO A 1 76 ? -15.941 8.370 12.613 1.00 71.25 76 PRO A N 1
ATOM 573 C CA . PRO A 1 76 ? -16.646 9.457 13.282 1.00 71.25 76 PRO A CA 1
ATOM 574 C C . PRO A 1 76 ? -16.210 9.678 14.740 1.00 71.25 76 PRO A C 1
ATOM 576 O O . PRO A 1 76 ? -16.053 10.820 15.144 1.00 71.25 76 PRO A O 1
ATOM 579 N N . GLU A 1 77 ? -15.962 8.624 15.533 1.00 65.31 77 GLU A N 1
ATOM 580 C CA . GLU A 1 77 ? -15.788 8.779 16.999 1.00 65.31 77 GLU A CA 1
ATOM 581 C C . GLU A 1 77 ? -14.877 7.723 17.657 1.00 65.31 77 GLU A C 1
ATOM 583 O O . GLU A 1 77 ? -14.944 7.486 18.864 1.00 65.31 77 GLU A O 1
ATOM 588 N N . ARG A 1 78 ? -14.038 7.023 16.885 1.00 71.25 78 ARG A N 1
ATOM 589 C CA . ARG A 1 78 ? -13.213 5.927 17.425 1.00 71.25 78 ARG A CA 1
ATOM 590 C C . ARG A 1 78 ? -11.734 6.154 17.176 1.00 71.25 78 ARG A C 1
ATOM 592 O O . ARG A 1 78 ? -11.322 6.323 16.032 1.00 71.25 78 ARG A O 1
ATOM 599 N N . TYR A 1 79 ? -10.965 6.064 18.255 1.00 77.50 79 TYR A N 1
ATOM 600 C CA . TYR A 1 79 ? -9.522 5.885 18.208 1.00 77.50 79 TYR A CA 1
ATOM 601 C C . TYR A 1 79 ? -9.212 4.435 17.856 1.00 77.50 79 TYR A C 1
ATOM 603 O O . TYR A 1 79 ? -9.893 3.518 18.323 1.00 77.50 79 TYR A O 1
ATOM 611 N N . PHE A 1 80 ? -8.165 4.222 17.065 1.00 83.88 80 PHE A N 1
ATOM 612 C CA . PHE A 1 80 ? -7.730 2.880 16.702 1.00 83.88 80 PHE A CA 1
ATOM 613 C C . PHE A 1 80 ? -6.237 2.689 16.907 1.00 83.88 80 PHE A C 1
ATOM 615 O O . PHE A 1 80 ? -5.441 3.605 16.702 1.00 83.88 80 PHE A O 1
ATOM 622 N N . ALA A 1 81 ? -5.868 1.461 17.244 1.00 85.62 81 ALA A N 1
ATOM 623 C CA . ALA A 1 81 ? -4.525 0.935 17.076 1.00 85.62 81 ALA A CA 1
ATOM 624 C C . ALA A 1 81 ? -4.500 -0.008 15.865 1.00 85.62 81 ALA A C 1
ATOM 626 O O . ALA A 1 81 ? -5.510 -0.640 15.544 1.00 85.62 81 ALA A O 1
ATOM 627 N N . LEU A 1 82 ? -3.344 -0.127 15.207 1.00 87.50 82 LEU A N 1
ATOM 628 C CA . LEU A 1 82 ? -3.113 -1.228 14.268 1.00 87.50 82 LEU A CA 1
ATOM 629 C C . LEU A 1 82 ? -2.295 -2.310 14.956 1.00 87.50 82 LEU A C 1
ATOM 631 O O . LEU A 1 82 ? -1.383 -2.010 15.724 1.00 87.50 82 LEU A O 1
ATOM 635 N N . LEU A 1 83 ? -2.620 -3.554 14.639 1.00 88.12 83 LEU A N 1
ATOM 636 C CA . LEU A 1 83 ? -1.963 -4.755 15.125 1.00 88.12 83 LEU A CA 1
ATOM 637 C C . LEU A 1 83 ? -1.659 -5.671 13.938 1.00 88.12 83 LEU A C 1
ATOM 639 O O . LEU A 1 83 ? -2.370 -5.655 12.931 1.00 88.12 83 LEU A O 1
ATOM 643 N N . ASP A 1 84 ? -0.594 -6.462 14.063 1.00 89.12 84 ASP A N 1
ATOM 644 C CA . ASP A 1 84 ? -0.196 -7.502 13.101 1.00 89.12 84 ASP A CA 1
ATOM 645 C C . ASP A 1 84 ? -0.123 -7.033 11.639 1.00 89.12 84 ASP A C 1
ATOM 647 O O . ASP A 1 84 ? -0.444 -7.769 10.695 1.00 89.12 84 ASP A O 1
ATOM 651 N N . VAL A 1 85 ? 0.308 -5.785 11.441 1.00 91.25 85 VAL A N 1
ATOM 652 C CA . VAL A 1 85 ? 0.390 -5.183 10.112 1.00 91.25 85 VAL A CA 1
ATOM 653 C C . VAL A 1 85 ? 1.491 -5.869 9.316 1.00 91.25 85 VAL A C 1
ATOM 655 O O . VAL A 1 85 ? 2.624 -6.015 9.770 1.00 91.25 85 VAL A O 1
ATOM 658 N N . SER A 1 86 ? 1.174 -6.292 8.099 1.00 93.00 86 SER A N 1
ATOM 659 C CA . SER A 1 86 ? 2.132 -6.947 7.216 1.00 93.00 86 SER A CA 1
ATOM 660 C C . SER A 1 86 ? 1.827 -6.692 5.751 1.00 93.00 86 SER A C 1
ATOM 662 O O . SER A 1 86 ? 0.673 -6.551 5.349 1.00 93.00 86 SER A O 1
ATOM 664 N N . LEU A 1 87 ? 2.877 -6.672 4.941 1.00 93.12 87 LEU A N 1
ATOM 665 C CA . LEU A 1 87 ? 2.797 -6.543 3.495 1.00 93.12 87 LEU A CA 1
ATOM 666 C C . LEU A 1 87 ? 3.148 -7.887 2.865 1.00 93.12 87 LEU A C 1
ATOM 668 O O . LEU A 1 87 ? 4.153 -8.488 3.229 1.00 93.12 87 LEU A O 1
ATOM 672 N N . SER A 1 88 ? 2.316 -8.389 1.957 1.00 94.38 88 SER A N 1
ATOM 673 C CA . SER A 1 88 ? 2.547 -9.667 1.269 1.00 94.38 88 SER A CA 1
ATOM 674 C C . SER A 1 88 ? 2.603 -9.468 -0.240 1.00 94.38 88 SER A C 1
ATOM 676 O O . SER A 1 88 ? 1.686 -8.876 -0.809 1.00 94.38 88 SER A O 1
ATOM 678 N N . SER A 1 89 ? 3.670 -9.945 -0.877 1.00 91.62 89 SER A N 1
ATOM 679 C CA . SER A 1 89 ? 3.817 -9.978 -2.335 1.00 91.62 89 SER A CA 1
ATOM 680 C C . SER A 1 89 ? 2.871 -11.019 -2.933 1.00 91.62 89 SER A C 1
ATOM 682 O O . SER A 1 89 ? 2.760 -12.135 -2.419 1.00 91.62 89 SER A O 1
ATOM 684 N N . LYS A 1 90 ? 2.192 -10.675 -4.032 1.00 90.62 90 LYS A N 1
ATOM 685 C CA . LYS A 1 90 ? 1.321 -11.619 -4.746 1.00 90.62 90 LYS A CA 1
ATOM 686 C C . LYS A 1 90 ? 2.093 -12.606 -5.618 1.00 90.62 90 LYS A C 1
ATOM 688 O O . LYS A 1 90 ? 1.596 -13.707 -5.834 1.00 90.62 90 LYS A O 1
ATOM 693 N N . GLN A 1 91 ? 3.262 -12.230 -6.136 1.00 87.12 91 GLN A N 1
ATOM 694 C CA . GLN A 1 91 ? 4.068 -13.087 -7.007 1.00 87.12 91 GLN A CA 1
ATOM 695 C C . GLN A 1 91 ? 5.031 -13.982 -6.233 1.00 87.12 91 GLN A C 1
ATOM 697 O O . GLN A 1 91 ? 5.059 -15.184 -6.482 1.00 87.12 91 GLN A O 1
ATOM 702 N N . SER A 1 92 ? 5.835 -13.420 -5.325 1.00 86.62 92 SER A N 1
ATOM 703 C CA . SER A 1 92 ? 6.837 -14.195 -4.583 1.00 86.62 92 SER A CA 1
ATOM 704 C C . SER A 1 92 ? 6.258 -14.863 -3.337 1.00 86.62 92 SER A C 1
ATOM 706 O O . SER A 1 92 ? 6.846 -15.814 -2.826 1.00 86.62 92 SER A O 1
ATOM 708 N N . GLY A 1 93 ? 5.120 -14.371 -2.832 1.00 87.69 93 GLY A N 1
ATOM 709 C CA . GLY A 1 93 ? 4.557 -14.796 -1.549 1.00 87.69 93 GLY A CA 1
ATOM 710 C C . GLY A 1 93 ? 5.356 -14.299 -0.341 1.00 87.69 93 GLY A C 1
ATOM 711 O O . GLY A 1 93 ? 5.038 -14.657 0.793 1.00 87.69 93 GLY A O 1
ATOM 712 N N . GLU A 1 94 ? 6.387 -13.478 -0.563 1.00 89.81 94 GLU A N 1
ATOM 713 C CA . GLU A 1 94 ? 7.177 -12.866 0.497 1.00 89.81 94 GLU A CA 1
ATOM 714 C C . GLU A 1 94 ? 6.282 -12.014 1.397 1.00 89.81 94 GLU A C 1
ATOM 716 O O . GLU A 1 94 ? 5.478 -11.210 0.917 1.00 89.81 94 GLU A O 1
ATOM 721 N N . ARG A 1 95 ? 6.436 -12.183 2.713 1.00 91.75 95 ARG A N 1
ATOM 722 C CA . ARG A 1 95 ? 5.702 -11.428 3.725 1.00 91.75 95 ARG A CA 1
ATOM 723 C C . ARG A 1 95 ? 6.667 -10.639 4.592 1.00 91.75 95 ARG A C 1
ATOM 725 O O . ARG A 1 95 ? 7.578 -11.203 5.189 1.00 91.75 95 ARG A O 1
ATOM 732 N N . ILE A 1 96 ? 6.396 -9.348 4.717 1.00 89.94 96 ILE A N 1
ATOM 733 C CA . ILE A 1 96 ? 7.160 -8.404 5.524 1.00 89.94 96 ILE A CA 1
ATOM 734 C C . ILE A 1 96 ? 6.270 -7.965 6.683 1.00 89.94 96 ILE A C 1
ATOM 736 O O . ILE A 1 96 ? 5.166 -7.463 6.464 1.00 89.94 96 ILE A O 1
ATOM 740 N N . SER A 1 97 ? 6.727 -8.183 7.916 1.00 90.44 97 SER A N 1
ATOM 741 C CA . SER A 1 97 ? 6.063 -7.640 9.104 1.00 90.44 97 SER A CA 1
ATOM 742 C C . SER A 1 97 ? 6.364 -6.149 9.217 1.00 90.44 97 SER A C 1
ATOM 744 O O . SER A 1 97 ? 7.513 -5.738 9.071 1.00 90.44 97 SER A O 1
ATOM 746 N N . LEU A 1 98 ? 5.333 -5.343 9.456 1.00 85.44 98 LEU A N 1
ATOM 747 C CA . LEU A 1 98 ? 5.420 -3.884 9.532 1.00 85.44 98 LEU A CA 1
ATOM 748 C C . LEU A 1 98 ? 5.225 -3.348 10.960 1.00 85.44 98 LEU A C 1
ATOM 750 O O . LEU A 1 98 ? 5.326 -2.140 11.171 1.00 85.44 98 LEU A O 1
ATOM 754 N N . SER A 1 99 ? 4.973 -4.231 11.932 1.00 75.62 99 SER A N 1
ATOM 755 C CA . SER A 1 99 ? 4.638 -3.877 13.317 1.00 75.62 99 SER A CA 1
ATOM 756 C C . SER A 1 99 ? 5.713 -3.038 14.019 1.00 75.62 99 SER A C 1
ATOM 758 O O . SER A 1 99 ? 5.380 -2.135 14.778 1.00 75.62 99 SER A O 1
ATOM 760 N N . ASP A 1 100 ? 6.995 -3.272 13.723 1.00 67.12 100 ASP A N 1
ATOM 761 C CA . ASP A 1 100 ? 8.107 -2.580 14.396 1.00 67.12 100 ASP A CA 1
ATOM 762 C C . ASP A 1 100 ? 8.353 -1.156 13.859 1.00 67.12 100 ASP A C 1
ATOM 764 O O . ASP A 1 100 ? 9.014 -0.341 14.503 1.00 67.12 100 ASP A O 1
ATOM 768 N N . GLY A 1 101 ? 7.839 -0.843 12.663 1.00 61.94 101 GLY A N 1
ATOM 769 C CA . GLY A 1 101 ? 8.106 0.412 11.950 1.00 61.94 101 GLY A CA 1
ATOM 770 C C . GLY A 1 101 ? 6.944 1.405 11.939 1.00 61.94 101 GLY A C 1
ATOM 771 O O . GLY A 1 101 ? 7.062 2.472 11.335 1.00 61.94 101 GLY A O 1
ATOM 772 N N . GLN A 1 102 ? 5.816 1.060 12.559 1.00 74.88 102 GLN A N 1
ATOM 773 C CA . GLN A 1 102 ? 4.599 1.859 12.520 1.00 74.88 102 GLN A CA 1
ATOM 774 C C . GLN A 1 102 ? 4.709 3.115 13.387 1.00 74.88 102 GLN A C 1
ATOM 776 O O . GLN A 1 102 ? 5.017 3.060 14.576 1.00 74.88 102 GLN A O 1
ATOM 781 N N . ARG A 1 103 ? 4.385 4.267 12.798 1.00 73.69 103 ARG A N 1
ATOM 782 C CA . ARG A 1 103 ? 4.263 5.550 13.499 1.00 73.69 103 ARG A CA 1
ATOM 783 C C . ARG A 1 103 ? 2.933 6.205 13.157 1.00 73.69 103 ARG A C 1
ATOM 785 O O . ARG A 1 103 ? 2.481 6.123 12.018 1.00 73.69 103 ARG A O 1
ATOM 792 N N . VAL A 1 104 ? 2.317 6.873 14.127 1.00 74.50 104 VAL A N 1
ATOM 793 C CA . VAL A 1 104 ? 1.182 7.769 13.865 1.00 74.50 104 VAL A CA 1
ATOM 794 C C . VAL A 1 104 ? 1.763 9.084 13.358 1.00 74.50 104 VAL A C 1
ATOM 796 O O . VAL A 1 104 ? 2.544 9.715 14.067 1.00 74.50 104 VAL A O 1
ATOM 799 N N . ALA A 1 105 ? 1.451 9.446 12.117 1.00 67.19 105 ALA A N 1
ATOM 800 C CA . ALA A 1 105 ? 1.990 10.640 11.476 1.00 67.19 105 ALA A CA 1
ATOM 801 C C . ALA A 1 105 ? 1.112 11.870 11.707 1.00 67.19 105 ALA A C 1
ATOM 803 O O . ALA A 1 105 ? 1.652 12.956 11.885 1.00 67.19 105 ALA A O 1
ATOM 804 N N . ASP A 1 106 ? -0.213 11.702 11.708 1.00 69.94 106 ASP A N 1
ATOM 805 C CA . ASP A 1 106 ? -1.141 12.818 11.885 1.00 69.94 106 ASP A CA 1
ATOM 806 C C . ASP A 1 106 ? -2.528 12.357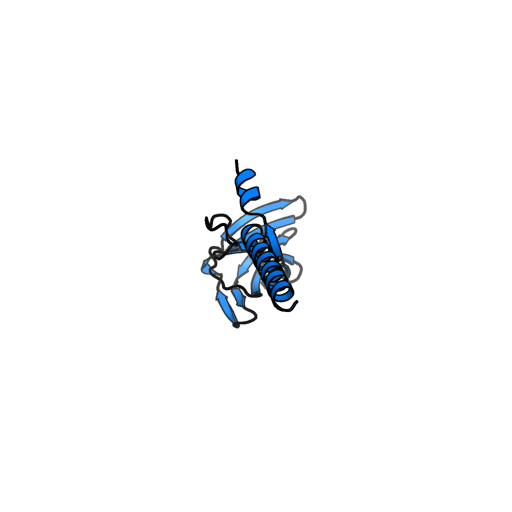 12.360 1.00 69.94 106 ASP A C 1
ATOM 808 O O . ASP A 1 106 ? -2.942 11.217 12.099 1.00 69.94 106 ASP A O 1
ATOM 812 N N . MET A 1 107 ? -3.234 13.259 13.044 1.00 67.81 107 MET A N 1
ATOM 813 C CA . MET A 1 107 ? -4.639 13.136 13.431 1.00 67.81 107 MET A CA 1
ATOM 814 C C . MET A 1 107 ? -5.376 14.400 12.996 1.00 67.81 107 MET A C 1
ATOM 816 O O . MET A 1 107 ? -5.289 15.431 13.659 1.00 67.81 107 MET A O 1
ATOM 820 N N . ASP A 1 108 ? -6.107 14.301 11.888 1.00 70.50 108 ASP A N 1
ATOM 821 C CA . ASP A 1 108 ? -6.936 15.397 11.385 1.00 70.50 108 ASP A CA 1
ATOM 822 C C . ASP A 1 108 ? -8.377 15.225 11.879 1.00 70.50 108 ASP A C 1
ATOM 824 O O . ASP A 1 108 ? -8.967 14.148 11.731 1.00 70.50 108 ASP A O 1
ATOM 828 N N . PHE A 1 109 ? -8.939 16.279 12.469 1.00 63.91 109 PHE A N 1
ATOM 829 C CA . PHE A 1 109 ? -10.308 16.307 12.979 1.00 63.91 109 PHE A CA 1
ATOM 830 C C . PHE A 1 109 ? -11.156 17.195 12.073 1.00 63.91 109 PHE A C 1
ATOM 832 O O . PHE A 1 109 ? -10.997 18.414 12.039 1.00 63.91 109 PHE A O 1
ATOM 839 N N . LYS A 1 110 ? -12.095 16.578 11.360 1.00 66.56 110 LYS A N 1
ATOM 840 C CA . LYS A 1 110 ? -13.190 17.268 10.673 1.00 66.56 110 LYS A CA 1
ATOM 841 C C . LYS A 1 110 ? -14.442 17.183 11.538 1.00 66.56 110 LYS A C 1
ATOM 843 O O . LYS A 1 110 ? -14.552 16.247 12.323 1.00 66.56 110 LYS A O 1
ATOM 848 N N . GLU A 1 111 ? -15.367 18.134 11.372 1.00 62.31 111 GLU A N 1
ATOM 849 C CA . GLU A 1 111 ? -16.570 18.301 12.219 1.00 62.31 111 GLU A CA 1
ATOM 850 C C . GLU A 1 111 ? -17.272 16.979 12.587 1.00 62.31 111 GLU A C 1
ATOM 852 O O . GLU A 1 111 ? -17.655 16.824 13.741 1.00 62.31 111 GLU A O 1
ATOM 857 N N . ASP A 1 112 ? -17.319 16.002 11.668 1.00 67.69 112 ASP A N 1
ATOM 858 C CA . ASP A 1 112 ? -17.971 14.699 11.881 1.00 67.69 112 ASP A CA 1
ATOM 859 C C . ASP A 1 112 ? -17.035 13.472 11.760 1.00 67.69 112 ASP A C 1
ATOM 861 O O . ASP A 1 112 ? -17.508 12.335 11.684 1.00 67.69 112 ASP A O 1
ATOM 865 N N . SER A 1 113 ? -15.709 13.652 11.654 1.00 71.12 113 SER A N 1
ATOM 866 C CA . SER A 1 113 ? -14.779 12.513 11.550 1.00 71.12 113 SER A CA 1
ATOM 867 C C . SER A 1 113 ? -13.337 12.822 11.940 1.00 71.12 113 SER A C 1
ATOM 869 O O . SER A 1 113 ? -12.772 13.841 11.554 1.00 71.12 113 SER A O 1
ATOM 871 N N . ALA A 1 114 ? -12.708 11.873 12.629 1.00 72.94 114 ALA A N 1
ATOM 872 C CA . ALA A 1 114 ? -11.271 11.823 12.842 1.00 72.94 114 ALA A CA 1
ATOM 873 C C . ALA A 1 114 ? -10.611 10.944 11.769 1.00 72.94 114 ALA A C 1
ATOM 875 O O . ALA A 1 114 ? -11.080 9.842 11.463 1.00 72.94 114 ALA A O 1
ATOM 876 N N . THR A 1 115 ? -9.506 11.423 11.197 1.00 81.88 115 THR A N 1
ATOM 877 C CA . THR A 1 115 ? -8.645 10.632 10.313 1.00 81.88 115 THR A CA 1
ATOM 878 C C . THR A 1 115 ? -7.306 10.370 10.988 1.00 81.88 115 THR A C 1
ATOM 880 O O . THR A 1 115 ? -6.520 11.289 11.199 1.00 81.88 115 THR A O 1
ATOM 883 N N . HIS A 1 116 ? -7.031 9.102 11.292 1.00 84.12 116 HIS A N 1
ATOM 884 C CA . HIS A 1 116 ? -5.753 8.649 11.838 1.00 84.12 116 HIS A CA 1
ATOM 885 C C . HIS A 1 116 ? -4.862 8.153 10.708 1.00 84.12 116 HIS A C 1
ATOM 887 O O . HIS A 1 116 ? -5.227 7.207 10.009 1.00 84.12 116 HIS A O 1
ATOM 893 N N . THR A 1 117 ? -3.689 8.759 10.539 1.00 86.00 117 THR A N 1
ATOM 894 C CA . THR A 1 117 ? -2.734 8.329 9.513 1.00 86.00 117 THR A CA 1
ATOM 895 C C . THR A 1 117 ? -1.549 7.612 10.142 1.00 86.00 117 THR A C 1
ATOM 897 O O . THR A 1 117 ? -0.805 8.178 10.941 1.00 86.00 117 THR A O 1
ATOM 900 N N . PHE A 1 118 ? -1.354 6.360 9.743 1.00 85.31 118 PHE A N 1
ATOM 901 C CA . PHE A 1 118 ? -0.220 5.529 10.114 1.00 85.31 118 PHE A CA 1
ATOM 902 C C . PHE A 1 118 ? 0.773 5.463 8.964 1.00 85.31 118 PHE A C 1
ATOM 904 O O . PHE A 1 118 ? 0.389 5.276 7.810 1.00 85.31 118 PHE A O 1
ATOM 911 N N . VAL A 1 119 ? 2.055 5.592 9.281 1.00 84.56 119 VAL A N 1
ATOM 912 C CA . VAL A 1 119 ? 3.142 5.535 8.308 1.00 84.56 119 VAL A CA 1
ATOM 913 C C . VAL A 1 119 ? 4.160 4.494 8.747 1.00 84.56 119 VAL A C 1
ATOM 915 O O . VAL A 1 119 ? 4.572 4.469 9.907 1.00 84.56 119 VAL A O 1
ATOM 918 N N . VAL A 1 120 ? 4.576 3.651 7.804 1.00 84.69 120 VAL A N 1
ATOM 919 C CA . VAL A 1 120 ? 5.665 2.685 7.969 1.00 84.69 120 VAL A CA 1
ATOM 920 C C . VAL A 1 120 ? 6.728 2.981 6.919 1.00 84.69 120 VAL A C 1
ATOM 9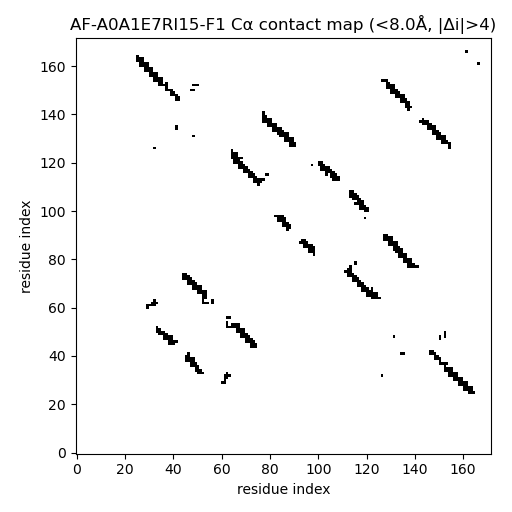22 O O . VAL A 1 120 ? 6.446 2.946 5.719 1.00 84.69 120 VAL A O 1
ATOM 925 N N . GLN A 1 121 ? 7.945 3.294 7.360 1.00 79.81 121 GLN A N 1
ATOM 926 C CA . GLN A 1 121 ? 9.059 3.657 6.481 1.00 79.81 121 GLN A CA 1
ATOM 927 C C . GLN A 1 121 ? 10.421 3.462 7.172 1.00 79.81 121 GLN A C 1
ATOM 929 O O . GLN A 1 121 ? 10.486 3.589 8.399 1.00 79.81 121 GLN A O 1
ATOM 934 N N . PRO A 1 122 ? 11.516 3.252 6.414 1.00 76.69 122 PRO A N 1
ATOM 935 C CA . PRO A 1 122 ? 11.568 2.976 4.972 1.00 76.69 122 PRO A CA 1
ATOM 936 C C . PRO A 1 122 ? 11.290 1.498 4.646 1.00 76.69 122 PRO A C 1
ATOM 938 O O . PRO A 1 122 ? 11.641 0.606 5.415 1.00 76.69 122 PRO A O 1
ATOM 941 N N . LEU A 1 123 ? 10.701 1.228 3.481 1.00 81.50 123 LEU A N 1
ATOM 942 C CA . LEU A 1 123 ? 10.415 -0.116 2.976 1.00 81.50 123 LEU A CA 1
ATOM 943 C C . LEU A 1 123 ? 11.220 -0.399 1.709 1.00 81.50 123 LEU A C 1
ATOM 945 O O . LEU A 1 123 ? 11.022 0.232 0.671 1.00 81.50 123 LEU A O 1
ATOM 949 N N . HIS A 1 124 ? 12.107 -1.385 1.789 1.00 82.62 124 HIS A N 1
ATOM 950 C CA . HIS A 1 124 ? 12.871 -1.880 0.648 1.00 82.62 124 HIS A CA 1
ATOM 951 C C . HIS A 1 124 ? 12.151 -3.099 0.083 1.00 82.62 124 HIS A C 1
ATOM 953 O O . HIS A 1 124 ? 12.316 -4.209 0.580 1.00 82.62 124 HIS A O 1
ATOM 959 N N . ILE A 1 125 ? 11.296 -2.866 -0.909 1.00 79.81 125 ILE A N 1
ATOM 960 C CA . ILE A 1 125 ? 10.448 -3.892 -1.518 1.00 79.81 125 ILE A CA 1
ATOM 961 C C . ILE A 1 125 ? 10.699 -3.968 -3.019 1.00 79.81 125 ILE A C 1
ATOM 963 O O . ILE A 1 125 ? 11.078 -2.980 -3.650 1.00 79.81 125 ILE A O 1
ATOM 967 N N . SER A 1 126 ? 10.493 -5.154 -3.582 1.00 79.62 126 SER A N 1
ATOM 968 C CA . SER A 1 126 ? 10.557 -5.367 -5.023 1.00 79.62 126 SER A CA 1
ATOM 969 C C . SER A 1 126 ? 9.320 -4.792 -5.729 1.00 79.62 126 SER A C 1
ATOM 971 O O . SER A 1 126 ? 8.348 -4.358 -5.113 1.00 79.62 126 SER A O 1
ATOM 973 N N . TYR A 1 127 ? 9.364 -4.735 -7.059 1.00 77.62 127 TYR A N 1
ATOM 974 C CA . TYR A 1 127 ? 8.248 -4.236 -7.859 1.00 77.62 127 TYR A CA 1
ATOM 975 C C . TYR A 1 127 ? 7.211 -5.327 -8.132 1.00 77.62 127 TYR A C 1
ATOM 977 O O . TYR A 1 127 ? 7.272 -6.009 -9.162 1.00 77.62 127 TYR A O 1
ATOM 985 N N . ASP A 1 128 ? 6.203 -5.427 -7.275 1.00 84.19 128 ASP A N 1
ATOM 986 C CA . ASP A 1 128 ? 5.123 -6.407 -7.391 1.00 84.19 128 ASP A CA 1
ATOM 987 C C . ASP A 1 128 ? 3.759 -5.816 -7.002 1.00 84.19 128 ASP A C 1
ATOM 989 O O . ASP A 1 128 ? 3.692 -4.708 -6.507 1.00 84.19 128 ASP A O 1
ATOM 993 N N . ASP A 1 129 ? 2.654 -6.515 -7.243 1.00 89.56 129 ASP A N 1
ATOM 994 C CA . ASP A 1 129 ? 1.392 -6.207 -6.581 1.00 89.56 129 ASP A CA 1
ATOM 995 C C . ASP A 1 129 ? 1.433 -6.748 -5.149 1.00 89.56 129 ASP A C 1
ATOM 997 O O . ASP A 1 129 ? 1.791 -7.905 -4.910 1.00 89.56 129 ASP A O 1
ATOM 1001 N N . TYR A 1 130 ? 1.014 -5.925 -4.195 1.00 91.50 130 TYR A N 1
ATOM 1002 C CA . TYR A 1 130 ? 1.064 -6.262 -2.778 1.00 91.50 130 TYR A CA 1
ATOM 1003 C C . TYR A 1 130 ? -0.327 -6.307 -2.155 1.00 91.50 130 TYR A C 1
ATOM 1005 O O . TYR A 1 130 ? -1.308 -5.775 -2.679 1.00 91.50 130 TYR A O 1
ATOM 1013 N N . VAL A 1 131 ? -0.419 -6.953 -1.000 1.00 94.69 131 VAL A N 1
ATOM 1014 C CA . VAL A 1 131 ? -1.584 -6.893 -0.122 1.00 94.69 131 VAL A CA 1
ATOM 1015 C C . VAL A 1 131 ? -1.117 -6.449 1.254 1.00 94.69 131 VAL A C 1
ATOM 1017 O O . VAL A 1 131 ? -0.287 -7.118 1.872 1.00 94.69 131 VAL A O 1
ATOM 1020 N N . LEU A 1 132 ? -1.643 -5.320 1.723 1.00 94.25 132 LEU A N 1
ATOM 1021 C CA . LEU A 1 132 ? -1.447 -4.857 3.091 1.00 94.25 132 LEU A CA 1
ATOM 1022 C C . LEU A 1 132 ? -2.527 -5.485 3.971 1.00 94.25 132 LEU A C 1
ATOM 1024 O O . LEU A 1 132 ? -3.714 -5.238 3.769 1.00 94.25 132 LEU A O 1
ATOM 1028 N N . ASN A 1 133 ? -2.110 -6.297 4.932 1.00 94.69 133 ASN A N 1
ATOM 1029 C CA . ASN A 1 133 ? -2.987 -6.966 5.882 1.00 94.69 133 ASN A CA 1
ATOM 1030 C C . ASN A 1 133 ? -2.715 -6.448 7.290 1.00 94.69 133 ASN A C 1
ATOM 1032 O O . ASN A 1 133 ? -1.587 -6.069 7.601 1.00 94.69 133 ASN A O 1
ATOM 1036 N N . GLY A 1 134 ? -3.722 -6.493 8.149 1.00 93.25 134 GLY A N 1
ATOM 1037 C CA . GLY A 1 134 ? -3.568 -6.183 9.563 1.00 93.25 134 GLY A CA 1
ATOM 1038 C C . GLY A 1 134 ? -4.889 -6.289 10.305 1.00 93.25 134 GLY A C 1
ATOM 1039 O O . GLY A 1 134 ? -5.910 -6.694 9.743 1.00 93.25 134 GLY A O 1
ATOM 1040 N N . VAL A 1 135 ? -4.860 -5.912 11.575 1.00 92.38 135 VAL A N 1
ATOM 1041 C CA . VAL A 1 135 ? -6.032 -5.851 12.445 1.00 92.38 135 VAL A CA 1
ATOM 1042 C C . VAL A 1 135 ? -6.148 -4.441 13.000 1.00 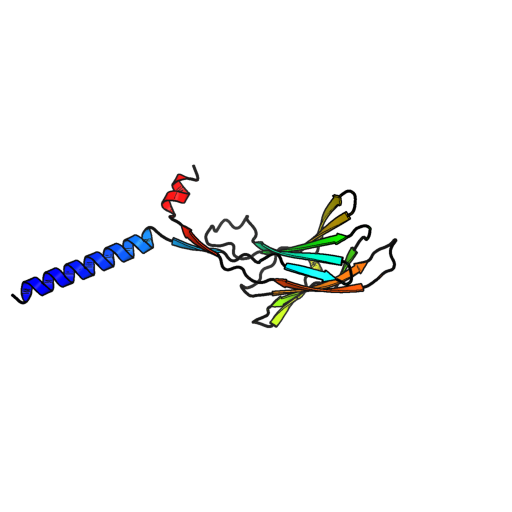92.38 135 VAL A C 1
ATOM 1044 O O . VAL A 1 135 ? -5.185 -3.877 13.513 1.00 92.38 135 VAL A O 1
ATOM 1047 N N . LEU A 1 136 ? -7.333 -3.858 12.867 1.00 90.88 136 LEU A N 1
ATOM 1048 C CA . LEU A 1 136 ? -7.683 -2.582 13.465 1.00 90.88 136 LEU A CA 1
ATOM 1049 C C . LEU A 1 136 ? -8.355 -2.858 14.813 1.00 90.88 136 LEU A C 1
ATOM 1051 O O . LEU A 1 136 ? -9.411 -3.484 14.840 1.00 90.88 136 LEU A O 1
ATOM 1055 N N . ARG A 1 137 ? -7.759 -2.399 15.913 1.00 89.81 137 ARG A N 1
ATOM 1056 C CA . ARG A 1 137 ? -8.340 -2.502 17.257 1.00 89.81 137 ARG A CA 1
ATOM 1057 C C . ARG A 1 137 ? -8.924 -1.162 17.659 1.00 89.81 137 ARG A C 1
ATOM 1059 O O . ARG A 1 137 ? -8.193 -0.171 17.685 1.00 89.81 137 ARG A O 1
ATOM 1066 N N . SER A 1 138 ? -10.213 -1.115 17.977 1.00 87.81 138 SER A N 1
ATOM 1067 C CA . SER A 1 138 ? -10.797 0.076 18.596 1.00 87.81 138 SER A CA 1
ATOM 1068 C C . SER A 1 138 ? -10.274 0.261 20.018 1.00 87.81 138 SER A C 1
ATOM 1070 O O . SER A 1 138 ? -10.126 -0.699 20.770 1.00 87.81 138 SER A O 1
ATOM 1072 N N . LEU A 1 139 ? -9.963 1.507 20.366 1.00 83.00 139 LEU A N 1
ATOM 1073 C CA . LEU A 1 139 ? -9.479 1.899 21.685 1.00 83.00 139 LEU A CA 1
ATOM 1074 C C . LEU A 1 139 ? -10.605 2.563 22.502 1.00 83.00 139 LEU A C 1
ATOM 1076 O O . LEU A 1 139 ? -11.600 3.035 21.929 1.00 83.00 139 LEU A O 1
ATOM 1080 N N . PRO A 1 140 ? -10.455 2.642 23.837 1.00 77.44 140 PRO A N 1
ATOM 1081 C CA . PRO A 1 140 ? -11.389 3.360 24.696 1.00 77.44 140 PRO A CA 1
ATOM 1082 C C . PRO A 1 140 ? -11.639 4.804 24.217 1.00 77.44 140 PRO A C 1
ATOM 1084 O O . PRO A 1 140 ? -10.715 5.453 23.719 1.00 77.44 140 PRO A O 1
ATOM 1087 N N . PRO A 1 141 ? -12.872 5.330 24.366 1.00 67.31 141 PRO A N 1
ATOM 1088 C CA . PRO A 1 141 ? -13.966 4.802 25.192 1.00 67.31 141 PRO A CA 1
ATOM 1089 C C . PRO A 1 141 ? -14.880 3.775 24.500 1.00 67.31 141 PRO A C 1
ATOM 1091 O O . PRO A 1 141 ? -15.874 3.366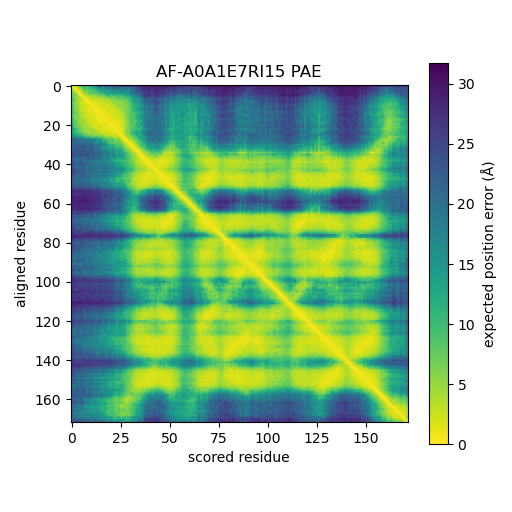 25.091 1.00 67.31 141 PRO A O 1
ATOM 1094 N N . SER A 1 142 ? -14.590 3.373 23.261 1.00 70.12 142 SER A N 1
ATOM 1095 C CA . SER A 1 142 ? -15.380 2.340 22.578 1.00 70.12 142 SER A CA 1
ATOM 1096 C C . SER A 1 142 ? -15.043 0.929 23.068 1.00 70.12 142 SER A C 1
ATOM 1098 O O . SER A 1 142 ? -13.936 0.702 23.557 1.00 70.12 142 SER A O 1
ATOM 1100 N N . ASP A 1 143 ? -15.979 -0.015 22.911 1.00 79.12 143 ASP A N 1
ATOM 1101 C CA . ASP A 1 143 ? -15.706 -1.438 23.144 1.00 79.12 143 ASP A CA 1
ATOM 1102 C C . ASP A 1 143 ? -14.513 -1.878 22.287 1.00 79.12 143 ASP A C 1
ATOM 1104 O O . ASP A 1 143 ? -14.446 -1.546 21.097 1.00 79.12 143 ASP A O 1
ATOM 1108 N N . GLU A 1 144 ? -13.571 -2.612 22.882 1.00 80.25 144 GLU A N 1
ATOM 1109 C CA . GLU A 1 144 ? -12.432 -3.178 22.160 1.00 80.25 144 GLU A CA 1
ATOM 1110 C C . GLU A 1 144 ? -12.939 -4.226 21.164 1.00 80.25 144 GLU A C 1
ATOM 1112 O O . GLU A 1 144 ? -13.380 -5.316 21.528 1.00 80.25 144 GLU A O 1
ATOM 1117 N N . VAL A 1 145 ? -12.904 -3.870 19.884 1.00 86.69 145 VAL A N 1
ATOM 1118 C CA . VAL A 1 145 ? -13.326 -4.707 18.770 1.00 86.69 145 VAL A CA 1
ATOM 1119 C C . VAL A 1 145 ? -12.182 -4.757 17.776 1.00 86.69 145 VAL A C 1
ATOM 1121 O O . VAL A 1 145 ? -11.748 -3.732 17.244 1.00 86.69 145 VAL A O 1
ATOM 1124 N N . ASP A 1 146 ? -11.732 -5.977 17.510 1.00 91.06 146 ASP A N 1
ATOM 1125 C CA . ASP A 1 146 ? -10.724 -6.265 16.503 1.00 91.06 146 ASP A CA 1
ATOM 1126 C C . ASP A 1 146 ? -11.400 -6.495 15.151 1.00 91.06 146 ASP A C 1
ATOM 1128 O O . ASP A 1 146 ? -12.244 -7.379 14.986 1.00 91.06 146 ASP A O 1
ATOM 1132 N N . ALA A 1 147 ? -11.017 -5.692 14.164 1.00 91.62 147 ALA A N 1
ATOM 1133 C CA . ALA A 1 147 ? -11.521 -5.766 12.805 1.00 91.62 147 ALA A CA 1
ATOM 1134 C C . ALA A 1 147 ? -10.357 -6.027 11.833 1.00 91.62 147 ALA A C 1
ATOM 1136 O O . ALA A 1 147 ? -9.535 -5.133 11.606 1.00 91.62 147 ALA A O 1
ATOM 1137 N N . PRO A 1 148 ? -10.251 -7.232 11.243 1.00 94.56 148 PRO A N 1
ATOM 1138 C CA . PRO A 1 148 ? -9.215 -7.513 10.260 1.00 94.56 148 PRO A CA 1
ATOM 1139 C C . PRO A 1 148 ? -9.462 -6.721 8.974 1.00 94.56 148 PRO A C 1
ATOM 1141 O O . PRO A 1 148 ? -10.608 -6.475 8.585 1.00 94.56 148 PRO A O 1
ATOM 1144 N N . PHE A 1 149 ? -8.382 -6.365 8.286 1.00 94.25 149 PHE A N 1
ATOM 1145 C CA . PHE A 1 149 ? -8.438 -5.706 6.987 1.00 94.25 149 PHE A CA 1
ATOM 1146 C C . PHE A 1 149 ? -7.425 -6.285 6.005 1.00 94.25 149 PHE A C 1
ATOM 1148 O O . PHE A 1 149 ? -6.397 -6.853 6.381 1.00 94.25 149 PHE A O 1
ATOM 1155 N N . SER A 1 150 ? -7.732 -6.103 4.723 1.00 95.50 150 SER A N 1
ATOM 1156 C CA . SER A 1 150 ? -6.874 -6.488 3.610 1.00 95.50 150 SER A CA 1
ATOM 1157 C C . SER A 1 150 ? -7.044 -5.482 2.475 1.00 95.50 150 SER A C 1
ATOM 1159 O O . SER A 1 150 ? -8.147 -5.302 1.955 1.00 95.50 150 SER A O 1
ATOM 1161 N N . CYS A 1 151 ? -5.963 -4.793 2.119 1.00 94.62 151 CYS A N 1
ATOM 1162 C CA . CYS A 1 151 ? -5.966 -3.711 1.140 1.00 94.62 151 CYS A CA 1
ATOM 1163 C C . CYS A 1 151 ? -5.064 -4.099 -0.042 1.00 94.62 151 CYS A C 1
ATOM 1165 O O . CYS A 1 151 ? -3.844 -4.211 0.131 1.00 94.62 151 CYS A O 1
ATOM 1167 N N . PRO A 1 152 ? -5.630 -4.345 -1.239 1.00 93.69 152 PRO A N 1
ATOM 1168 C CA . PRO A 1 152 ? -4.850 -4.716 -2.411 1.00 93.69 152 PRO A CA 1
ATOM 1169 C C . PRO A 1 152 ? -4.175 -3.482 -3.015 1.00 93.69 152 PRO A C 1
ATOM 1171 O O . PRO A 1 152 ? -4.835 -2.607 -3.564 1.00 93.69 152 PRO A O 1
ATOM 1174 N N . LEU A 1 153 ? -2.849 -3.446 -2.964 1.00 91.38 153 LEU A N 1
ATOM 1175 C CA . LEU A 1 153 ? -2.025 -2.380 -3.518 1.00 91.38 153 LEU A CA 1
ATOM 1176 C C . LEU A 1 153 ? -1.561 -2.807 -4.908 1.00 91.38 153 LEU A C 1
ATOM 1178 O O . LEU A 1 153 ? -0.663 -3.636 -5.062 1.00 91.38 153 LEU A O 1
ATOM 1182 N N . VAL A 1 154 ? -2.225 -2.264 -5.927 1.00 87.75 154 VAL A N 1
ATOM 1183 C CA . VAL A 1 154 ? -1.959 -2.602 -7.328 1.00 87.75 154 VAL A CA 1
ATOM 1184 C C . VAL A 1 154 ? -0.990 -1.593 -7.913 1.00 87.75 154 VAL A C 1
ATOM 1186 O O . VAL A 1 154 ? -1.209 -0.379 -7.833 1.00 87.75 154 VAL A O 1
ATOM 1189 N N . ARG A 1 155 ? 0.068 -2.099 -8.542 1.00 81.44 155 ARG A N 1
ATOM 1190 C CA . ARG A 1 155 ? 1.050 -1.259 -9.212 1.00 81.44 155 ARG A CA 1
ATOM 1191 C C . ARG A 1 155 ? 0.409 -0.545 -10.397 1.00 81.44 155 ARG A C 1
ATOM 1193 O O . ARG A 1 155 ? -0.154 -1.165 -11.301 1.00 81.44 155 ARG A O 1
ATOM 1200 N N . ASN A 1 156 ? 0.558 0.768 -10.433 1.00 73.44 156 ASN A N 1
ATOM 1201 C CA . ASN A 1 156 ? 0.159 1.597 -11.549 1.00 73.44 156 ASN A CA 1
ATOM 1202 C C . ASN A 1 156 ? 1.360 1.767 -12.480 1.00 73.44 156 ASN A C 1
ATOM 1204 O O . ASN A 1 156 ? 2.343 2.406 -12.122 1.00 73.44 156 ASN A O 1
ATOM 1208 N N . ARG A 1 157 ? 1.298 1.196 -13.683 1.00 66.44 157 ARG A N 1
ATOM 1209 C CA . ARG A 1 157 ? 2.351 1.412 -14.682 1.00 66.44 157 ARG A CA 1
ATOM 1210 C C . ARG A 1 157 ? 2.057 2.703 -15.425 1.00 66.44 157 ARG A C 1
ATOM 1212 O O . ARG A 1 157 ? 1.139 2.728 -16.241 1.00 66.44 157 ARG A O 1
ATOM 1219 N N . HIS A 1 158 ? 2.826 3.747 -15.144 1.00 64.00 158 HIS A N 1
ATOM 1220 C CA . HIS A 1 158 ? 2.837 4.950 -15.966 1.00 64.00 158 HIS A CA 1
ATOM 1221 C C . HIS A 1 158 ? 4.123 4.948 -16.780 1.00 64.00 158 HIS A C 1
ATOM 1223 O O . HIS A 1 158 ? 5.212 4.777 -16.245 1.00 64.00 158 HIS A O 1
ATOM 1229 N N . SER A 1 159 ? 3.991 5.059 -18.100 1.00 57.47 159 SER A N 1
ATOM 1230 C CA . SER A 1 159 ? 5.141 5.302 -18.962 1.00 57.47 159 SER A CA 1
ATOM 1231 C C . SER A 1 159 ? 4.952 6.637 -19.641 1.00 57.47 159 SER A C 1
ATOM 1233 O O . SER A 1 159 ? 3.984 6.804 -20.384 1.00 57.47 159 SER A O 1
ATOM 1235 N N . GLU A 1 160 ? 5.882 7.543 -19.396 1.00 58.25 160 GLU A N 1
ATOM 1236 C CA . GLU A 1 160 ? 5.921 8.854 -20.015 1.00 58.25 160 GLU A CA 1
ATOM 1237 C C . GLU A 1 160 ? 7.122 8.921 -20.959 1.00 58.25 160 GLU A C 1
ATOM 1239 O O . GLU A 1 160 ? 8.213 8.427 -20.666 1.00 58.25 160 GLU A O 1
ATOM 1244 N N . TRP A 1 161 ? 6.906 9.512 -22.129 1.00 60.28 161 TRP A N 1
ATOM 1245 C CA . TRP A 1 161 ? 7.995 9.887 -23.017 1.00 60.28 161 TRP A CA 1
ATOM 1246 C C . TRP A 1 161 ? 8.396 11.310 -22.670 1.00 60.28 161 TRP A C 1
ATOM 1248 O O . TRP A 1 161 ? 7.607 12.229 -22.887 1.00 60.28 161 TRP A O 1
ATOM 1258 N N . ARG A 1 162 ? 9.610 11.492 -22.152 1.00 61.12 162 ARG A N 1
ATOM 1259 C CA . ARG A 1 162 ? 10.150 12.824 -21.873 1.00 61.12 162 ARG A CA 1
ATOM 1260 C C . ARG A 1 162 ? 11.299 13.121 -22.817 1.00 61.12 162 ARG A C 1
ATOM 1262 O O . ARG A 1 162 ? 11.951 12.220 -23.347 1.00 61.12 162 ARG A O 1
ATOM 1269 N N . MET A 1 163 ? 11.515 14.408 -23.040 1.00 66.12 163 MET A N 1
ATOM 1270 C CA . MET A 1 163 ? 12.656 14.924 -23.779 1.00 66.12 163 MET A CA 1
ATOM 1271 C C . MET A 1 163 ? 13.645 15.493 -22.754 1.00 66.12 163 MET A C 1
ATOM 1273 O O . MET A 1 163 ? 13.428 16.611 -22.286 1.00 66.12 163 MET A O 1
ATOM 1277 N N . PRO A 1 164 ? 14.728 14.775 -22.396 1.00 62.28 164 PRO A N 1
ATOM 1278 C CA . PRO A 1 164 ? 15.612 15.173 -21.293 1.00 62.28 164 PRO A CA 1
ATOM 1279 C C . PRO A 1 164 ? 16.193 16.589 -21.434 1.00 62.28 164 PRO A C 1
ATOM 1281 O O . PRO A 1 164 ? 16.433 17.283 -20.451 1.00 62.28 164 PRO A O 1
ATOM 1284 N N . TRP A 1 165 ? 16.390 17.046 -22.673 1.00 64.50 165 TRP A N 1
ATOM 1285 C CA . TRP A 1 165 ? 16.879 18.392 -22.974 1.00 64.50 165 TRP A CA 1
ATOM 1286 C C . TRP A 1 165 ? 15.850 19.498 -22.680 1.00 64.50 165 TRP A C 1
ATOM 1288 O O . TRP A 1 165 ? 16.244 20.601 -22.318 1.00 64.50 165 TRP A O 1
ATOM 1298 N N . LEU A 1 166 ? 14.547 19.218 -22.805 1.00 63.25 166 LEU A N 1
ATOM 1299 C CA . LEU A 1 166 ? 13.475 20.145 -22.419 1.00 63.25 166 LEU A CA 1
ATOM 1300 C C . LEU A 1 166 ? 13.359 20.251 -20.901 1.00 63.25 166 LEU A C 1
ATOM 1302 O O . LEU A 1 166 ? 13.189 21.351 -20.387 1.00 63.25 166 LEU A O 1
ATOM 1306 N N . ASP A 1 167 ? 13.510 19.134 -20.190 1.00 58.00 167 ASP A N 1
ATOM 1307 C CA . ASP A 1 167 ? 13.505 19.126 -18.725 1.00 58.00 167 ASP A CA 1
ATOM 1308 C C . ASP A 1 167 ? 14.666 19.952 -18.156 1.00 58.00 167 ASP A C 1
ATOM 1310 O O . ASP A 1 167 ? 14.456 20.768 -17.264 1.00 58.00 167 ASP A O 1
ATOM 1314 N N . ALA A 1 168 ? 15.867 19.823 -18.731 1.00 61.22 168 ALA A N 1
ATOM 1315 C CA . ALA A 1 168 ? 17.030 20.626 -18.346 1.00 61.22 168 ALA A CA 1
ATOM 1316 C C . ALA A 1 168 ? 16.869 22.130 -18.646 1.00 61.22 168 ALA A C 1
ATOM 1318 O O . ALA A 1 168 ? 17.435 22.961 -17.942 1.00 61.22 168 ALA A O 1
ATOM 1319 N N . LEU A 1 169 ? 16.107 22.499 -19.683 1.00 62.19 169 LEU A N 1
ATOM 1320 C CA . LEU A 1 169 ? 15.784 23.902 -19.977 1.00 62.19 169 LEU A CA 1
ATOM 1321 C C . LEU A 1 169 ? 14.724 24.469 -19.025 1.00 62.19 169 LEU A C 1
ATOM 1323 O O . LEU A 1 169 ? 14.754 25.657 -18.723 1.00 62.19 169 LEU A O 1
ATOM 1327 N N . MET A 1 170 ? 13.789 23.631 -18.575 1.00 54.41 170 MET A N 1
ATOM 1328 C CA . MET A 1 170 ? 12.697 24.004 -17.670 1.00 54.41 170 MET A CA 1
ATOM 1329 C C . MET A 1 170 ? 13.104 23.973 -16.187 1.00 54.41 170 MET A C 1
ATOM 1331 O O . MET A 1 170 ? 12.345 24.450 -15.349 1.00 54.41 170 MET A O 1
ATOM 1335 N N . SER A 1 171 ? 14.270 23.412 -15.847 1.00 48.59 171 SER A N 1
ATOM 1336 C CA . SER A 1 171 ? 14.791 23.346 -14.473 1.00 48.59 171 SER A CA 1
ATOM 1337 C C . SER A 1 171 ? 15.629 24.568 -14.057 1.00 48.59 171 SER A C 1
ATOM 1339 O O . SER A 1 171 ? 16.382 24.468 -13.086 1.00 48.59 171 SER A O 1
ATOM 1341 N N . VAL A 1 172 ? 15.561 25.676 -14.805 1.00 47.22 172 VAL A N 1
ATOM 1342 C CA . VAL A 1 172 ? 16.308 26.931 -14.572 1.00 47.22 172 VAL A CA 1
ATOM 1343 C C . VAL A 1 172 ? 15.381 28.025 -14.060 1.00 47.22 172 VAL A C 1
ATOM 1345 O O . VAL A 1 172 ? 14.284 28.180 -14.639 1.00 47.22 172 VAL A O 1
#

Secondary structure (DSSP, 8-state):
-HHHHHHHHHHHHHHHHHHHHHHHHH-EEEEEEEEPPEEEEETTEEEEEEEEE-TT-S--SS--S-EEEEEEEEESS--EEEEEEEEEETTT--EEE-GGGEEEEEEEEETTEEEEEEEEEEE---SS-EEEEEEEEEPTTS---EEEEEEEE-EEEEEEEE-HHHHHHHT-

Sequence (172 aa):
MRKESCKTALLAVASVAAALTLFILIFDRYVDYDYRDAECKAGAVTLRAALVGDPQSDDHKGRTSPYRAVLSVTSPERYFALLDVSLSSKQSGERISLSDGQRVADMDFKEDSATHTFVVQPLHISYDDYVLNGVLRSLPPSDEVDAPFSCPLVRNRHSEWRMPWLDALMSV